Protein AF-G2FKS3-F1 (afdb_monomer_lite)

pLDDT: mean 84.72, std 11.07, range [36.56, 97.75]

Radius of gyration: 18.53 Å; chains: 1; bounding box: 44×34×55 Å

Structure (mmCIF, N/CA/C/O backbone):
data_AF-G2FKS3-F1
#
_entry.id   AF-G2FKS3-F1
#
loop_
_atom_site.group_PDB
_atom_site.id
_atom_site.type_symbol
_atom_site.label_atom_id
_atom_site.label_alt_id
_atom_site.label_comp_id
_atom_site.label_asym_id
_atom_site.label_entity_id
_atom_site.label_seq_id
_atom_site.pdbx_PDB_ins_code
_atom_site.Cartn_x
_atom_site.Cartn_y
_atom_site.Cartn_z
_atom_site.occupancy
_atom_site.B_iso_or_equiv
_atom_site.auth_seq_id
_atom_site.auth_comp_id
_atom_site.auth_asym_id
_atom_site.auth_atom_id
_atom_site.pdbx_PDB_model_num
ATOM 1 N N . MET A 1 1 ? -6.258 -9.930 -3.404 1.00 87.81 1 MET A N 1
ATOM 2 C CA . MET A 1 1 ? -5.852 -8.645 -4.006 1.00 87.81 1 MET A CA 1
ATOM 3 C C . MET A 1 1 ? -4.920 -8.971 -5.155 1.00 87.81 1 MET A C 1
ATOM 5 O O . MET A 1 1 ? -4.039 -9.794 -4.943 1.00 87.81 1 MET A O 1
ATOM 9 N N . GLN A 1 2 ? -5.117 -8.382 -6.331 1.00 92.19 2 GLN A N 1
ATOM 10 C CA . GLN A 1 2 ? -4.228 -8.542 -7.488 1.00 92.19 2 GLN A CA 1
ATOM 11 C C . GLN A 1 2 ? -3.808 -7.157 -7.977 1.00 92.19 2 GLN A C 1
ATOM 13 O O . GLN A 1 2 ? -4.659 -6.374 -8.388 1.00 92.19 2 GLN A O 1
ATOM 18 N N . ILE A 1 3 ? -2.517 -6.835 -7.883 1.00 93.81 3 ILE A N 1
ATOM 19 C CA . ILE A 1 3 ? -1.987 -5.543 -8.339 1.00 93.81 3 ILE A CA 1
ATOM 20 C C . ILE A 1 3 ? -1.972 -5.543 -9.868 1.00 93.81 3 ILE A C 1
ATOM 22 O O . ILE A 1 3 ? -1.517 -6.511 -10.469 1.00 93.81 3 ILE A O 1
ATOM 26 N N . LYS A 1 4 ? -2.480 -4.472 -10.480 1.00 95.00 4 LYS A N 1
ATOM 27 C CA . LYS A 1 4 ? -2.566 -4.276 -11.934 1.00 95.00 4 LYS A CA 1
ATOM 28 C C . LYS A 1 4 ? -1.539 -3.273 -12.437 1.00 95.00 4 LYS A C 1
ATOM 30 O O . LYS A 1 4 ? -0.941 -3.495 -13.485 1.00 95.00 4 LYS A O 1
ATOM 35 N N . LYS A 1 5 ? -1.307 -2.192 -11.694 1.00 96.75 5 LYS A N 1
ATOM 36 C CA . LYS A 1 5 ? -0.371 -1.133 -12.079 1.00 96.75 5 LYS A CA 1
ATOM 37 C C . LYS A 1 5 ? 0.249 -0.494 -10.845 1.00 96.75 5 LYS A C 1
ATOM 39 O O . LYS A 1 5 ? -0.426 -0.340 -9.831 1.00 96.75 5 LYS A O 1
ATOM 44 N N . LEU A 1 6 ? 1.519 -0.129 -10.959 1.00 97.56 6 LEU A N 1
ATOM 45 C CA . LEU A 1 6 ? 2.236 0.699 -9.999 1.00 97.56 6 LEU A CA 1
ATOM 46 C C . LEU A 1 6 ? 3.015 1.770 -10.770 1.00 97.56 6 LEU A C 1
ATOM 48 O O . LEU A 1 6 ? 3.785 1.431 -11.669 1.00 97.56 6 LEU A O 1
ATOM 52 N N . ILE A 1 7 ? 2.822 3.031 -10.398 1.00 97.75 7 ILE A N 1
ATOM 53 C CA . ILE A 1 7 ? 3.666 4.162 -10.798 1.00 97.75 7 ILE A CA 1
ATOM 54 C C . ILE A 1 7 ? 4.298 4.742 -9.540 1.00 97.75 7 ILE A C 1
ATOM 56 O O . ILE A 1 7 ? 3.629 4.832 -8.512 1.00 97.75 7 ILE A O 1
ATOM 60 N N . VAL A 1 8 ? 5.579 5.095 -9.613 1.00 97.00 8 VAL A N 1
ATOM 61 C CA . VAL A 1 8 ? 6.317 5.717 -8.511 1.00 97.00 8 VAL A CA 1
ATOM 62 C C . VAL A 1 8 ? 7.154 6.859 -9.059 1.00 97.00 8 VAL A C 1
ATOM 64 O O . VAL A 1 8 ? 7.995 6.642 -9.936 1.00 97.00 8 VAL A O 1
ATOM 67 N N . ASP A 1 9 ? 6.975 8.039 -8.478 1.00 93.38 9 ASP A N 1
ATOM 68 C CA . ASP A 1 9 ? 7.729 9.222 -8.863 1.00 93.38 9 ASP A CA 1
ATOM 69 C C . ASP A 1 9 ? 8.978 9.340 -7.988 1.00 93.38 9 ASP A C 1
ATOM 71 O O . ASP A 1 9 ? 8.893 9.568 -6.780 1.00 93.38 9 ASP A O 1
ATOM 75 N N . ASN A 1 10 ? 10.147 9.210 -8.616 1.00 85.44 10 ASN A N 1
ATOM 76 C CA . ASN A 1 10 ? 11.451 9.576 -8.058 1.00 85.44 10 ASN A CA 1
ATOM 77 C C . ASN A 1 10 ? 11.736 9.034 -6.646 1.00 85.44 10 ASN A C 1
ATOM 79 O O . ASN A 1 10 ? 12.111 9.778 -5.740 1.00 85.44 10 ASN A O 1
ATOM 83 N N . HIS A 1 11 ? 11.646 7.711 -6.470 1.00 92.38 11 HIS A N 1
ATOM 84 C CA . HIS A 1 11 ? 12.028 7.048 -5.222 1.00 92.38 11 HIS A CA 1
ATOM 85 C C . HIS A 1 11 ? 13.273 6.168 -5.384 1.00 92.38 11 HIS A C 1
ATOM 87 O O . HIS A 1 11 ? 13.222 5.045 -5.899 1.00 92.38 11 HIS A O 1
ATOM 93 N N . ARG A 1 12 ? 14.408 6.638 -4.853 1.00 91.94 12 ARG A N 1
ATOM 94 C CA . ARG A 1 12 ? 15.715 5.960 -4.941 1.00 91.94 12 ARG A CA 1
ATOM 95 C C . ARG A 1 12 ? 16.114 5.710 -6.402 1.00 91.94 12 ARG A C 1
ATOM 97 O O . ARG A 1 12 ? 16.401 6.654 -7.119 1.00 91.94 12 ARG A O 1
ATOM 104 N N . CYS A 1 13 ? 16.159 4.447 -6.830 1.00 91.44 13 CYS A N 1
ATOM 105 C CA . CYS A 1 13 ? 16.466 4.047 -8.203 1.00 91.44 13 CYS A CA 1
ATOM 106 C C . CYS A 1 13 ? 15.222 3.895 -9.094 1.00 91.44 13 CYS A C 1
ATOM 108 O O . CYS A 1 13 ? 15.363 3.534 -10.257 1.00 91.44 13 CYS A O 1
ATOM 110 N N . LEU A 1 14 ? 14.019 4.141 -8.564 1.00 93.00 14 LEU A N 1
ATOM 111 C CA . LEU A 1 14 ? 12.772 4.156 -9.328 1.00 93.00 14 LEU A CA 1
ATOM 112 C C . LEU A 1 14 ? 12.499 5.597 -9.788 1.00 93.00 14 LEU A C 1
ATOM 114 O O . LEU A 1 14 ? 11.842 6.362 -9.085 1.00 93.00 14 LEU A O 1
ATOM 118 N N . VAL A 1 15 ? 13.074 5.967 -10.931 1.00 91.19 15 VAL A N 1
ATOM 119 C CA . VAL A 1 15 ? 12.894 7.265 -11.606 1.00 91.19 15 VAL A CA 1
ATOM 120 C C . VAL A 1 15 ? 11.960 7.044 -12.791 1.00 91.19 15 VAL A C 1
ATOM 122 O O . VAL A 1 15 ? 12.186 6.101 -13.550 1.00 91.19 15 VAL A O 1
ATOM 125 N N . ASP A 1 16 ? 10.903 7.855 -12.908 1.00 87.81 16 ASP A N 1
ATOM 126 C CA . ASP A 1 16 ? 9.830 7.708 -13.910 1.00 87.81 16 ASP A CA 1
ATOM 127 C C . ASP A 1 16 ? 9.323 6.259 -14.038 1.00 87.81 16 ASP A C 1
ATOM 129 O O . ASP A 1 16 ? 9.123 5.710 -15.127 1.00 87.81 16 ASP A O 1
ATOM 133 N N . PHE A 1 17 ? 9.175 5.589 -12.892 1.00 95.75 17 PHE A N 1
ATOM 134 C CA . PHE A 1 17 ? 8.932 4.158 -12.856 1.00 95.75 17 PHE A CA 1
ATOM 135 C C . PHE A 1 17 ? 7.450 3.854 -13.059 1.00 95.75 17 PHE A C 1
ATOM 137 O O . PHE A 1 17 ? 6.601 4.293 -12.286 1.00 95.75 17 PHE A O 1
ATOM 144 N N . SER A 1 18 ? 7.149 3.019 -14.052 1.00 96.44 18 SER A N 1
ATOM 145 C CA . SER A 1 18 ? 5.805 2.520 -14.329 1.00 96.44 18 SER A CA 1
ATOM 146 C C . SER A 1 18 ? 5.857 1.045 -14.687 1.00 96.44 18 SER A C 1
ATOM 148 O O . SER A 1 18 ? 6.633 0.619 -15.544 1.00 96.44 18 SER A O 1
ATOM 150 N N . VAL A 1 19 ? 5.015 0.249 -14.036 1.00 96.00 19 VAL A N 1
ATOM 151 C CA . VAL A 1 19 ? 4.876 -1.177 -14.323 1.00 96.00 19 VAL A CA 1
ATOM 152 C C . VAL A 1 19 ? 3.408 -1.570 -14.337 1.00 96.00 19 VAL A C 1
ATOM 154 O O . VAL A 1 19 ? 2.622 -1.162 -13.480 1.00 96.00 19 VAL A O 1
ATOM 157 N N . ARG A 1 20 ? 3.040 -2.398 -15.316 1.00 96.31 20 ARG A N 1
ATOM 158 C CA . ARG A 1 20 ? 1.739 -3.064 -15.388 1.00 96.31 20 ARG A CA 1
ATOM 159 C C . ARG A 1 20 ? 1.941 -4.563 -15.240 1.00 96.31 20 ARG A C 1
ATOM 161 O O . ARG A 1 20 ? 2.824 -5.139 -15.868 1.00 96.31 20 ARG A O 1
ATOM 168 N N . PHE A 1 21 ? 1.115 -5.182 -14.414 1.00 94.44 21 PHE A N 1
ATOM 169 C CA . PHE A 1 21 ? 1.141 -6.612 -14.161 1.00 94.44 21 PHE A CA 1
ATOM 170 C C . PHE A 1 21 ? 0.035 -7.298 -14.946 1.00 94.44 21 PHE A C 1
ATOM 172 O O . PHE A 1 21 ? -1.104 -6.829 -14.988 1.00 94.44 21 PHE A O 1
ATOM 179 N N . THR A 1 22 ? 0.358 -8.451 -15.517 1.00 90.94 22 THR A N 1
ATOM 180 C CA . THR A 1 22 ? -0.647 -9.333 -16.099 1.00 90.94 22 THR A CA 1
ATOM 181 C C . THR A 1 22 ? -1.413 -10.028 -14.976 1.00 90.94 22 THR A C 1
ATOM 183 O O . THR A 1 22 ? -0.833 -10.693 -14.113 1.00 90.94 22 THR A O 1
ATOM 186 N N . VAL A 1 23 ? -2.733 -9.867 -14.984 1.00 88.31 23 VAL A N 1
ATOM 187 C CA . VAL A 1 23 ? -3.639 -10.472 -14.006 1.00 88.31 23 VAL A CA 1
ATOM 188 C C . VAL A 1 23 ? -4.542 -11.461 -14.732 1.00 88.31 23 VAL A C 1
ATOM 190 O O . VAL A 1 23 ? -5.069 -11.144 -15.794 1.00 88.31 23 VAL A O 1
ATOM 193 N N . VAL A 1 24 ? -4.688 -12.655 -14.160 1.00 87.06 24 VAL A N 1
ATOM 194 C CA . VAL A 1 24 ? -5.542 -13.733 -14.674 1.00 87.06 24 VAL A CA 1
ATOM 195 C C . VAL A 1 24 ? -6.492 -14.171 -13.560 1.00 87.06 24 VAL A C 1
ATOM 197 O O . VAL A 1 24 ? -6.116 -14.171 -12.378 1.00 87.06 24 VAL A O 1
ATOM 200 N N . ASP A 1 25 ? -7.719 -14.527 -13.933 1.00 82.75 25 ASP A N 1
ATOM 201 C CA . ASP A 1 25 ? -8.705 -15.082 -13.009 1.00 82.75 25 ASP A CA 1
ATOM 202 C C . ASP A 1 25 ? -8.183 -16.392 -12.401 1.00 82.75 25 ASP A C 1
ATOM 204 O O . ASP A 1 25 ? -7.613 -17.238 -13.086 1.00 82.75 25 ASP A O 1
ATOM 208 N N . GLY A 1 26 ? -8.342 -16.546 -11.086 1.00 79.00 26 GLY A N 1
ATOM 209 C CA . GLY A 1 26 ? -7.779 -17.676 -10.334 1.00 79.00 26 GLY A CA 1
ATOM 210 C C . GLY A 1 26 ? -6.379 -17.430 -9.755 1.00 79.00 26 GLY A C 1
ATOM 211 O O . GLY A 1 26 ? -5.929 -18.215 -8.925 1.00 79.00 26 GLY A O 1
ATOM 212 N N . GLY A 1 27 ? -5.731 -16.311 -10.095 1.00 81.00 27 GLY A N 1
ATOM 213 C CA . GLY A 1 27 ? -4.445 -15.902 -9.528 1.00 81.00 27 GLY A CA 1
ATOM 214 C C . GLY A 1 27 ? -3.353 -15.763 -10.585 1.00 81.00 27 GLY A C 1
ATOM 215 O O . GLY A 1 27 ? -3.341 -16.463 -11.591 1.00 81.00 27 GLY A O 1
ATOM 216 N N . SER A 1 28 ? -2.411 -14.850 -10.349 1.00 86.31 28 SER A N 1
ATOM 217 C CA . SER A 1 28 ? -1.229 -14.674 -11.195 1.00 86.31 28 SER A CA 1
ATOM 218 C C . SER A 1 28 ? 0.038 -14.687 -10.347 1.00 86.31 28 SER A C 1
ATOM 220 O O . SER A 1 28 ? 0.019 -14.348 -9.163 1.00 86.31 28 SER A O 1
ATOM 222 N N . SER A 1 29 ? 1.141 -15.118 -10.954 1.00 88.19 29 SER A N 1
ATOM 223 C CA . SER A 1 29 ? 2.472 -15.081 -10.353 1.00 88.19 29 SER A CA 1
ATOM 224 C C . SER A 1 29 ? 3.383 -14.240 -11.230 1.00 88.19 29 SER A C 1
ATOM 226 O O . SER A 1 29 ? 3.522 -14.507 -12.420 1.00 88.19 29 SER A O 1
ATOM 228 N N . THR A 1 30 ? 4.002 -13.228 -10.629 1.00 90.06 30 THR A N 1
ATOM 229 C CA . THR A 1 30 ? 4.944 -12.337 -11.307 1.00 90.06 30 THR A CA 1
ATOM 230 C C . THR A 1 30 ? 6.342 -12.612 -10.787 1.00 90.06 30 THR A C 1
ATOM 232 O O . THR A 1 30 ? 6.576 -12.560 -9.580 1.00 90.06 30 THR A O 1
ATOM 235 N N . ILE A 1 31 ? 7.280 -12.856 -11.699 1.00 90.44 31 ILE A N 1
ATOM 236 C CA . ILE A 1 31 ? 8.699 -13.013 -11.381 1.00 90.44 31 ILE A CA 1
ATOM 237 C C . ILE A 1 31 ? 9.427 -11.748 -11.834 1.00 90.44 31 ILE A C 1
ATOM 239 O O . ILE A 1 31 ? 9.334 -11.353 -12.993 1.00 90.44 31 ILE A O 1
ATOM 243 N N . LEU A 1 32 ? 10.155 -11.111 -10.916 1.00 89.44 32 LEU A N 1
ATOM 244 C CA . LEU A 1 32 ? 10.999 -9.955 -11.214 1.00 89.44 32 LEU A CA 1
ATOM 245 C C . LEU A 1 32 ? 12.439 -10.426 -11.434 1.00 89.44 32 LEU A C 1
ATOM 247 O O . LEU A 1 32 ? 13.090 -10.887 -10.496 1.00 89.44 32 LEU A O 1
ATOM 251 N N . VAL A 1 33 ? 12.946 -10.284 -12.660 1.00 91.06 33 VAL A N 1
ATOM 252 C CA . VAL A 1 33 ? 14.310 -10.680 -13.049 1.00 91.06 33 VAL A CA 1
ATOM 253 C C . VAL A 1 33 ? 15.112 -9.446 -13.454 1.00 91.06 33 VAL A C 1
ATOM 255 O O . VAL A 1 33 ? 14.576 -8.501 -14.023 1.00 91.06 33 VAL A O 1
ATOM 258 N N . GLY A 1 34 ? 16.401 -9.433 -13.126 1.00 89.31 34 GLY A N 1
ATOM 259 C CA . GLY A 1 34 ? 17.332 -8.374 -13.512 1.00 89.31 34 GLY A CA 1
ATOM 260 C C . GLY A 1 34 ? 18.585 -8.395 -12.647 1.00 89.31 34 GLY A C 1
ATOM 261 O O . GLY A 1 34 ? 18.623 -9.082 -11.624 1.00 89.31 34 GLY A O 1
ATOM 262 N N . GLU A 1 35 ? 19.585 -7.605 -13.008 1.00 91.12 35 GLU A N 1
ATOM 263 C CA . GLU A 1 35 ? 20.855 -7.516 -12.280 1.00 91.12 35 GLU A CA 1
ATOM 264 C C . GLU A 1 35 ? 20.716 -6.885 -10.886 1.00 91.12 35 GLU A C 1
ATOM 266 O O . GLU A 1 35 ? 19.706 -6.264 -10.538 1.00 91.12 35 GLU A O 1
ATOM 271 N N . ASN A 1 36 ? 21.724 -7.053 -10.033 1.00 87.00 36 ASN A N 1
ATOM 272 C CA . ASN A 1 36 ? 21.741 -6.387 -8.733 1.00 87.00 36 ASN A CA 1
ATOM 273 C C . ASN A 1 36 ? 21.740 -4.862 -8.913 1.00 87.00 36 ASN A C 1
ATOM 275 O O . ASN A 1 36 ? 22.434 -4.326 -9.764 1.00 87.00 36 ASN A O 1
ATOM 279 N N . GLY A 1 37 ? 20.937 -4.161 -8.109 1.00 85.69 37 GLY A N 1
ATOM 280 C CA . GLY A 1 37 ? 20.801 -2.703 -8.199 1.00 85.69 37 GLY A CA 1
ATOM 281 C C . GLY A 1 37 ? 19.696 -2.198 -9.135 1.00 85.69 37 GLY A C 1
ATOM 282 O O . GLY A 1 37 ? 19.303 -1.046 -8.995 1.00 85.69 37 GLY A O 1
ATOM 283 N N . THR A 1 38 ? 19.077 -3.045 -9.969 1.00 89.81 38 THR A N 1
ATOM 284 C CA . THR A 1 38 ? 18.004 -2.631 -10.910 1.00 89.81 38 THR A CA 1
ATOM 285 C C . THR A 1 38 ? 16.673 -2.228 -10.259 1.00 89.81 38 THR A C 1
ATOM 287 O O . THR A 1 38 ? 15.689 -1.985 -10.945 1.00 89.81 38 THR A O 1
ATOM 290 N N . GLY A 1 39 ? 16.598 -2.194 -8.926 1.00 91.06 39 GLY A N 1
ATOM 291 C CA . GLY A 1 39 ? 15.408 -1.739 -8.204 1.00 91.06 39 GLY A CA 1
ATOM 292 C C . GLY A 1 39 ? 14.383 -2.815 -7.842 1.00 91.06 39 GLY A C 1
ATOM 293 O O . GLY A 1 39 ? 13.396 -2.480 -7.199 1.00 91.06 39 GLY A O 1
ATOM 294 N N . LYS A 1 40 ? 14.625 -4.107 -8.116 1.00 92.06 40 LYS A N 1
ATOM 295 C CA . LYS A 1 40 ? 13.717 -5.215 -7.719 1.00 92.06 40 LYS A CA 1
ATOM 296 C C . LYS A 1 40 ? 13.307 -5.166 -6.239 1.00 92.06 40 LYS A C 1
ATOM 298 O O . LYS A 1 40 ? 12.125 -5.140 -5.906 1.00 92.06 40 LYS A O 1
ATOM 303 N N . SER A 1 41 ? 14.287 -5.105 -5.335 1.00 90.12 41 SER A N 1
ATOM 304 C CA . SER A 1 41 ? 14.020 -5.022 -3.893 1.00 90.12 41 SER A CA 1
ATOM 305 C C . SER A 1 41 ? 13.404 -3.679 -3.494 1.00 90.12 41 SER A C 1
ATOM 307 O O . SER A 1 41 ? 12.675 -3.622 -2.510 1.00 90.12 41 SER A O 1
ATOM 309 N N . THR A 1 42 ? 13.684 -2.602 -4.234 1.00 92.19 42 THR A N 1
ATOM 310 C CA . THR A 1 42 ? 13.071 -1.283 -4.012 1.00 92.19 42 THR A CA 1
ATOM 311 C C . THR A 1 42 ? 11.587 -1.315 -4.364 1.00 92.19 42 THR A C 1
ATOM 313 O O . THR A 1 42 ? 10.768 -0.912 -3.550 1.00 92.19 42 THR A O 1
ATOM 316 N N . MET A 1 43 ? 11.224 -1.888 -5.510 1.00 93.25 43 MET A N 1
ATOM 317 C CA . MET A 1 43 ? 9.839 -2.068 -5.942 1.00 93.25 43 MET A CA 1
ATOM 318 C C . MET A 1 43 ? 9.031 -2.908 -4.940 1.00 93.25 43 MET A C 1
ATOM 320 O O . MET A 1 43 ? 7.941 -2.508 -4.537 1.00 93.25 43 MET A O 1
ATOM 324 N N . LEU A 1 44 ? 9.581 -4.036 -4.471 1.00 91.12 44 LEU A N 1
ATOM 325 C CA . LEU A 1 44 ? 8.932 -4.851 -3.433 1.00 91.12 44 LEU A CA 1
ATOM 326 C C . LEU A 1 44 ? 8.745 -4.078 -2.119 1.00 91.12 44 LEU A C 1
ATOM 328 O O . LEU A 1 44 ? 7.706 -4.208 -1.465 1.00 91.12 44 LEU A O 1
ATOM 332 N N . LYS A 1 45 ? 9.728 -3.251 -1.738 1.00 90.56 45 LYS A N 1
ATOM 333 C CA . LYS A 1 45 ? 9.624 -2.369 -0.567 1.00 90.56 45 LYS A CA 1
ATOM 334 C C . LYS A 1 45 ? 8.513 -1.342 -0.727 1.00 90.56 45 LYS A C 1
ATOM 336 O O . LYS A 1 45 ? 7.728 -1.202 0.204 1.00 90.56 45 LYS A O 1
ATOM 341 N N . VAL A 1 46 ? 8.413 -0.702 -1.889 1.00 93.94 46 VAL A N 1
ATOM 342 C CA . VAL A 1 46 ? 7.365 0.281 -2.186 1.00 93.94 46 VAL A CA 1
ATOM 343 C C . VAL A 1 46 ? 5.977 -0.348 -2.093 1.00 93.94 46 VAL A C 1
ATOM 345 O O . VAL A 1 46 ? 5.144 0.137 -1.334 1.00 93.94 46 VAL A O 1
ATOM 348 N N . ILE A 1 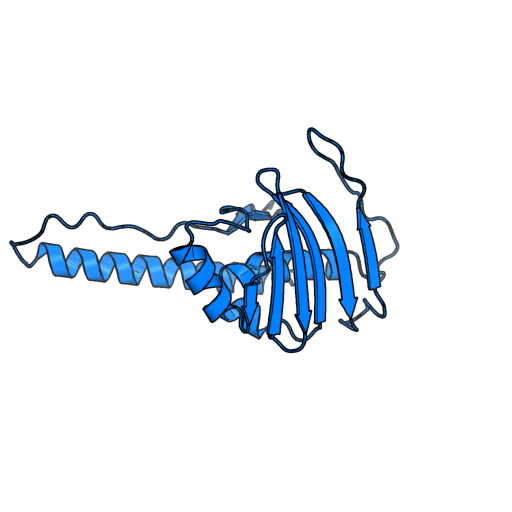47 ? 5.743 -1.485 -2.760 1.00 93.00 47 ILE A N 1
ATOM 349 C CA . ILE A 1 47 ? 4.457 -2.204 -2.673 1.00 93.00 47 ILE A CA 1
ATOM 350 C C . ILE A 1 47 ? 4.121 -2.523 -1.215 1.00 93.00 47 ILE A C 1
ATOM 352 O O . ILE A 1 47 ? 2.999 -2.298 -0.763 1.00 93.00 47 ILE A O 1
ATOM 356 N N . THR A 1 48 ? 5.107 -3.011 -0.461 1.00 90.00 48 THR A N 1
ATOM 357 C CA . THR A 1 48 ? 4.916 -3.322 0.954 1.00 90.00 48 THR A CA 1
ATOM 358 C C . THR A 1 48 ? 4.533 -2.059 1.728 1.00 90.00 48 THR A C 1
ATOM 360 O O . THR A 1 48 ? 3.479 -2.043 2.351 1.00 90.00 48 THR A O 1
ATOM 363 N N . GLN A 1 49 ? 5.313 -0.979 1.644 1.00 91.31 49 GLN A N 1
ATOM 364 C CA . GLN A 1 49 ? 5.039 0.284 2.341 1.00 91.31 49 GLN A CA 1
ATOM 365 C C . GLN A 1 49 ? 3.651 0.841 2.028 1.00 91.31 49 GLN A C 1
ATOM 367 O O . GLN A 1 49 ? 2.927 1.160 2.968 1.00 91.31 49 GLN A O 1
ATOM 372 N N . ILE A 1 50 ? 3.269 0.875 0.749 1.00 92.56 50 ILE A N 1
ATOM 373 C CA . ILE A 1 50 ? 1.945 1.319 0.306 1.00 92.56 50 ILE A CA 1
ATOM 374 C C . ILE A 1 50 ? 0.860 0.451 0.952 1.00 92.56 50 ILE A C 1
ATOM 376 O O . ILE A 1 50 ? -0.039 0.964 1.603 1.00 92.56 50 ILE A O 1
ATOM 380 N N . THR A 1 51 ? 0.955 -0.880 0.871 1.00 89.81 51 THR A N 1
ATOM 381 C CA . THR A 1 51 ? -0.067 -1.747 1.493 1.00 89.81 51 THR A CA 1
ATOM 382 C C . THR A 1 51 ? -0.175 -1.552 3.008 1.00 89.81 51 THR A C 1
ATOM 384 O O . THR A 1 51 ? -1.274 -1.590 3.554 1.00 89.81 51 THR A O 1
ATOM 387 N N . MET A 1 52 ? 0.941 -1.292 3.696 1.00 87.62 52 MET A N 1
ATOM 388 C CA . MET A 1 52 ? 0.960 -1.056 5.142 1.00 87.62 52 MET A CA 1
ATOM 389 C C . MET A 1 52 ? 0.458 0.334 5.543 1.00 87.62 52 MET A C 1
ATOM 391 O O . MET A 1 52 ? -0.098 0.495 6.634 1.00 87.62 52 MET A O 1
ATOM 395 N N . SER A 1 53 ? 0.669 1.352 4.703 1.00 89.06 53 SER A N 1
ATOM 396 C CA . SER A 1 53 ? 0.292 2.733 5.017 1.00 89.06 53 SER A CA 1
ATOM 397 C C . SER A 1 53 ? -1.211 2.914 5.132 1.00 89.06 53 SER A C 1
ATOM 399 O O . SER A 1 53 ? -1.656 3.856 5.776 1.00 89.06 53 SER A O 1
ATOM 401 N N . PHE A 1 54 ? -2.011 2.010 4.573 1.00 85.50 54 PHE A N 1
ATOM 402 C CA . PHE A 1 54 ? -3.464 2.064 4.713 1.00 85.50 54 PHE A CA 1
ATOM 403 C C . PHE A 1 54 ? -3.971 1.665 6.092 1.00 85.50 54 PHE A C 1
ATOM 405 O O . PHE A 1 54 ? -5.062 2.087 6.451 1.00 85.50 54 PHE A O 1
ATOM 412 N N . ASP A 1 55 ? -3.175 0.956 6.890 1.00 81.00 55 ASP A N 1
ATOM 413 C CA . ASP A 1 55 ? -3.545 0.559 8.254 1.00 81.00 55 ASP A CA 1
ATOM 414 C C . ASP A 1 55 ? -2.755 1.305 9.336 1.00 81.00 55 ASP A C 1
ATOM 416 O O . ASP A 1 55 ? -3.098 1.246 10.517 1.00 81.00 55 ASP A O 1
ATOM 420 N N . SER A 1 56 ? -1.676 1.999 8.965 1.00 83.88 56 SER A N 1
ATOM 421 C CA . SER A 1 56 ? -0.762 2.614 9.926 1.00 83.88 56 SER A CA 1
ATOM 422 C C . SER A 1 56 ? -0.316 4.003 9.512 1.00 83.88 56 SER A C 1
ATOM 424 O O . SER A 1 56 ? 0.500 4.169 8.608 1.00 83.88 56 SER A O 1
ATOM 426 N N . ASP A 1 57 ? -0.768 5.009 10.262 1.00 85.62 57 ASP A N 1
ATOM 427 C CA . ASP A 1 57 ? -0.299 6.397 10.122 1.00 85.62 57 ASP A CA 1
ATOM 428 C C . ASP A 1 57 ? 1.213 6.522 10.327 1.00 85.62 57 ASP A C 1
ATOM 430 O O . ASP A 1 57 ? 1.869 7.378 9.745 1.00 85.62 57 ASP A O 1
ATOM 434 N N . ALA A 1 58 ? 1.794 5.663 11.16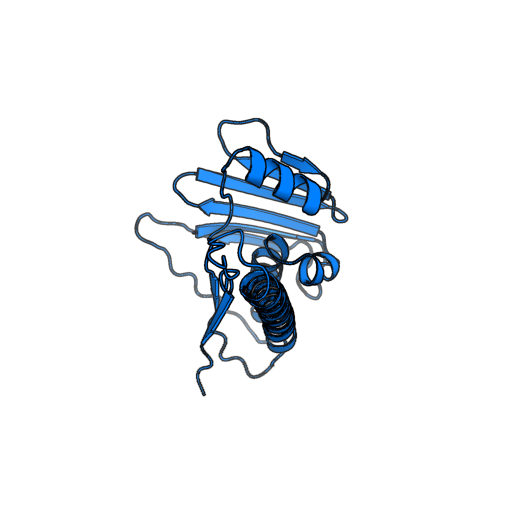7 1.00 86.12 58 ALA A N 1
ATOM 435 C CA . ALA A 1 58 ? 3.229 5.673 11.425 1.00 86.12 58 ALA A CA 1
ATOM 436 C C . ALA A 1 58 ? 4.052 5.165 10.232 1.00 86.12 58 ALA A C 1
ATOM 438 O O . ALA A 1 58 ? 5.254 5.434 10.179 1.00 86.12 58 ALA A O 1
ATOM 439 N N . VAL A 1 59 ? 3.438 4.395 9.329 1.00 88.31 59 VAL A N 1
ATOM 440 C CA . VAL A 1 59 ? 4.036 3.982 8.053 1.00 88.31 59 VAL A CA 1
ATOM 441 C C . VAL A 1 59 ? 3.698 4.989 6.961 1.00 88.31 59 VAL A C 1
ATOM 443 O O . VAL A 1 59 ? 4.586 5.383 6.217 1.00 88.31 59 VAL A O 1
ATOM 446 N N . GLU A 1 60 ? 2.455 5.460 6.915 1.00 91.06 60 GLU A N 1
ATOM 447 C CA . GLU A 1 60 ? 1.994 6.490 5.980 1.00 91.06 60 GLU A CA 1
ATOM 448 C C . GLU A 1 60 ? 2.901 7.728 5.991 1.00 91.06 60 GLU A C 1
ATOM 450 O O . GLU A 1 60 ? 3.414 8.124 4.952 1.00 91.06 60 GLU A O 1
ATOM 455 N N . LYS A 1 61 ? 3.253 8.227 7.180 1.00 90.31 61 LYS A N 1
ATOM 456 C CA . LYS A 1 61 ? 4.174 9.363 7.361 1.00 90.31 61 LYS A CA 1
ATOM 457 C C . LYS A 1 61 ? 5.619 9.116 6.917 1.00 90.31 61 LYS A C 1
ATOM 459 O O . LYS A 1 61 ? 6.431 10.029 6.991 1.00 90.31 61 LYS A O 1
ATOM 464 N N . THR A 1 62 ? 5.985 7.881 6.570 1.00 89.62 62 THR A N 1
ATOM 465 C CA . THR A 1 62 ? 7.333 7.558 6.062 1.00 89.62 62 THR A CA 1
ATOM 466 C C . THR A 1 62 ? 7.413 7.484 4.551 1.00 89.62 62 THR A C 1
ATOM 468 O O . THR A 1 62 ? 8.512 7.319 4.032 1.00 89.62 62 THR A O 1
ATOM 471 N N . ILE A 1 63 ? 6.274 7.543 3.864 1.00 92.31 63 ILE A N 1
ATOM 472 C CA . ILE A 1 63 ? 6.241 7.589 2.409 1.00 92.31 63 ILE A CA 1
ATOM 473 C C . ILE A 1 63 ? 6.581 9.021 2.004 1.00 92.31 63 ILE A C 1
ATOM 475 O O . ILE A 1 63 ? 5.826 9.938 2.292 1.00 92.31 63 ILE A O 1
ATOM 479 N N . ASP A 1 64 ? 7.746 9.195 1.391 1.00 92.88 64 ASP A N 1
ATOM 480 C CA . ASP A 1 64 ? 8.314 10.477 0.966 1.00 92.88 64 ASP A CA 1
ATOM 481 C C . ASP A 1 64 ? 8.336 10.628 -0.565 1.00 92.88 64 ASP A C 1
ATOM 483 O O . ASP A 1 64 ? 9.100 11.418 -1.114 1.00 92.88 64 ASP A O 1
ATOM 487 N N . TYR A 1 65 ? 7.511 9.843 -1.257 1.00 94.62 65 TYR A N 1
ATOM 488 C CA . TYR A 1 65 ? 7.408 9.776 -2.711 1.00 94.62 65 TYR A CA 1
ATOM 489 C C . TYR A 1 65 ? 5.947 9.711 -3.134 1.00 94.62 65 TYR A C 1
ATOM 491 O O . TYR A 1 65 ? 5.106 9.224 -2.383 1.00 94.62 65 TYR A O 1
ATOM 499 N N . ASN A 1 66 ? 5.663 10.147 -4.358 1.00 95.81 66 ASN A N 1
ATOM 500 C CA . ASN A 1 66 ? 4.327 10.054 -4.937 1.00 95.81 66 ASN A CA 1
ATOM 501 C C . ASN A 1 66 ? 4.158 8.722 -5.667 1.00 95.81 66 ASN A C 1
ATOM 503 O O . ASN A 1 66 ? 5.129 8.135 -6.159 1.00 95.81 66 ASN A O 1
ATOM 507 N N . TYR A 1 67 ? 2.923 8.231 -5.727 1.00 97.25 67 TYR A N 1
ATOM 508 C CA . TYR A 1 67 ? 2.635 6.976 -6.406 1.00 97.25 67 TYR A CA 1
ATOM 509 C C . TYR A 1 67 ? 1.202 6.893 -6.926 1.00 97.25 67 TYR A C 1
ATOM 511 O O . TYR A 1 67 ? 0.276 7.514 -6.399 1.00 97.25 67 TYR A O 1
ATOM 519 N N . GLU A 1 68 ? 1.020 6.021 -7.916 1.00 97.31 68 GLU A N 1
ATOM 520 C CA . GLU A 1 68 ? -0.284 5.492 -8.303 1.00 97.31 68 GLU A CA 1
ATOM 521 C C . GLU A 1 68 ? -0.293 3.974 -8.152 1.00 97.31 68 GLU A C 1
ATOM 523 O O . GLU A 1 68 ? 0.651 3.290 -8.552 1.00 97.31 68 GLU A O 1
ATOM 528 N N . LEU A 1 69 ? -1.377 3.429 -7.610 1.00 96.56 69 LEU A N 1
ATOM 529 C CA . LEU A 1 69 ? -1.581 1.996 -7.474 1.00 96.56 69 LEU A CA 1
ATOM 530 C C . LEU A 1 69 ? -2.973 1.622 -7.977 1.00 96.56 69 LEU A C 1
ATOM 532 O O . LEU A 1 69 ? -3.978 2.086 -7.445 1.00 96.56 69 LEU A O 1
ATOM 536 N N . GLU A 1 70 ? -3.028 0.706 -8.939 1.00 95.69 70 GLU A N 1
ATOM 537 C CA . GLU A 1 70 ? -4.275 0.081 -9.378 1.00 95.69 70 GLU A CA 1
ATOM 538 C C . GLU A 1 70 ? -4.254 -1.398 -9.016 1.00 95.69 70 GLU A C 1
ATOM 540 O O . GLU A 1 70 ? -3.271 -2.106 -9.263 1.00 95.69 70 GLU A O 1
ATOM 545 N N . TYR A 1 71 ? -5.349 -1.892 -8.451 1.00 94.00 71 TYR A N 1
ATOM 546 C CA . TYR A 1 71 ? -5.480 -3.291 -8.075 1.00 94.00 71 TYR A CA 1
ATOM 547 C C . TYR A 1 71 ? -6.940 -3.742 -8.057 1.00 94.00 71 TYR A C 1
ATOM 549 O O . TYR A 1 71 ? -7.873 -2.945 -8.010 1.00 94.00 71 TYR A O 1
ATOM 557 N N . GLN A 1 72 ? -7.133 -5.057 -8.085 1.00 91.75 72 GLN A N 1
ATOM 558 C CA . GLN A 1 72 ? -8.430 -5.688 -7.894 1.00 91.75 72 GLN A CA 1
ATOM 559 C C . GLN A 1 72 ? -8.537 -6.272 -6.487 1.00 91.75 72 GLN A C 1
ATOM 561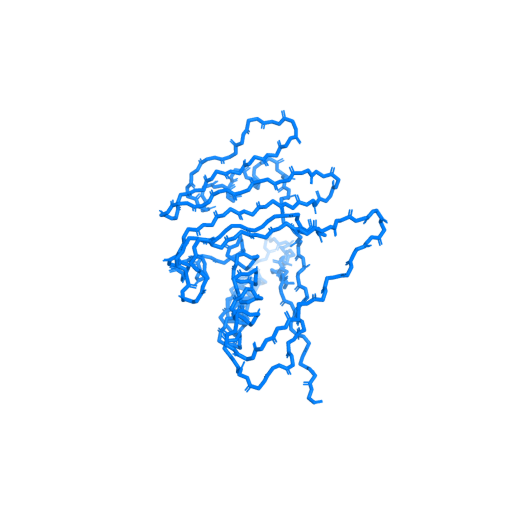 O O . GLN A 1 72 ? -7.651 -7.002 -6.016 1.00 91.75 72 GLN A O 1
ATOM 566 N N . PHE A 1 73 ? -9.640 -5.980 -5.808 1.00 90.12 73 PHE A N 1
ATOM 567 C CA . PHE A 1 73 ? -9.946 -6.512 -4.487 1.00 90.12 73 PHE A CA 1
ATOM 568 C C . PHE A 1 73 ? -11.454 -6.697 -4.326 1.00 90.12 73 PHE A C 1
ATOM 570 O O . PHE A 1 73 ? -12.226 -5.827 -4.705 1.00 90.12 73 PHE A O 1
ATOM 577 N N . ALA A 1 74 ? -11.872 -7.849 -3.791 1.00 87.19 74 ALA A N 1
ATOM 578 C CA . ALA A 1 74 ? -13.284 -8.183 -3.572 1.00 87.19 74 ALA A CA 1
ATOM 579 C C . ALA A 1 74 ? -14.188 -7.974 -4.813 1.00 87.19 74 ALA A C 1
ATOM 581 O O . ALA A 1 74 ? -15.325 -7.532 -4.692 1.00 87.19 74 ALA A O 1
ATOM 582 N N . GLY A 1 75 ? -13.670 -8.270 -6.013 1.00 86.06 75 GLY A N 1
ATOM 583 C CA . GLY A 1 75 ? -14.394 -8.086 -7.279 1.00 86.06 75 GLY A CA 1
ATOM 584 C C . GLY A 1 75 ? -14.448 -6.642 -7.793 1.00 86.06 75 GLY A C 1
ATOM 585 O O . GLY A 1 75 ? -14.996 -6.414 -8.864 1.00 86.06 75 GLY A O 1
ATOM 586 N N . GLN A 1 76 ? -13.853 -5.683 -7.081 1.00 88.56 76 GLN A N 1
ATOM 587 C CA . GLN A 1 76 ? -13.831 -4.266 -7.445 1.00 88.56 76 GLN A CA 1
ATOM 588 C C . GLN A 1 76 ? -12.455 -3.850 -7.964 1.00 88.56 76 GLN A C 1
ATOM 590 O O . GLN A 1 76 ? -11.4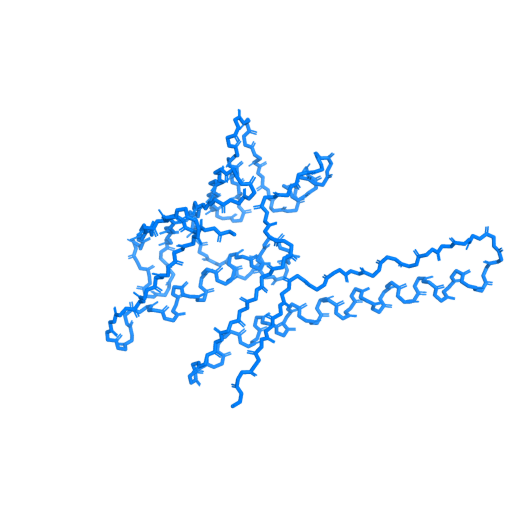25 -4.331 -7.479 1.00 88.56 76 GLN A O 1
ATOM 595 N N . ASN A 1 77 ? -12.446 -2.935 -8.935 1.00 90.94 77 ASN A N 1
ATOM 596 C CA . ASN A 1 77 ? -11.244 -2.221 -9.349 1.00 90.94 77 ASN A CA 1
ATOM 597 C C . ASN A 1 77 ? -11.066 -0.998 -8.458 1.00 90.94 77 ASN A C 1
ATOM 599 O O . ASN A 1 77 ? -11.995 -0.209 -8.282 1.00 90.94 77 ASN A O 1
ATOM 603 N N . ILE A 1 78 ? -9.868 -0.859 -7.905 1.00 93.19 78 ILE A N 1
ATOM 604 C CA . ILE A 1 78 ? -9.511 0.246 -7.029 1.00 93.19 78 ILE A CA 1
ATOM 605 C C . ILE A 1 78 ? -8.286 0.924 -7.621 1.00 93.19 78 ILE A C 1
ATOM 607 O O . ILE A 1 78 ? -7.294 0.260 -7.928 1.00 93.19 78 ILE A O 1
ATOM 611 N N . SER A 1 79 ? -8.379 2.240 -7.784 1.00 94.69 79 SER A N 1
ATOM 612 C CA . SER A 1 79 ? -7.273 3.100 -8.192 1.00 94.69 79 SER A CA 1
ATOM 613 C C . SER A 1 79 ? -6.978 4.094 -7.085 1.00 94.69 79 SER A C 1
ATOM 615 O O . SER A 1 79 ? -7.898 4.700 -6.532 1.00 94.69 79 SER A O 1
ATOM 617 N N . ILE A 1 80 ? -5.704 4.245 -6.750 1.00 94.88 80 ILE A N 1
ATOM 618 C CA . ILE A 1 80 ? -5.236 5.148 -5.708 1.00 94.88 80 ILE A CA 1
ATOM 619 C C . ILE A 1 80 ? -4.127 5.996 -6.278 1.00 94.88 80 ILE A C 1
ATOM 621 O O . ILE A 1 80 ? -3.110 5.459 -6.705 1.00 94.88 80 ILE A O 1
ATOM 625 N N . SER A 1 81 ? -4.305 7.304 -6.202 1.00 95.69 81 SER A N 1
ATOM 626 C CA . SER A 1 81 ? -3.268 8.281 -6.501 1.00 95.69 81 SER A CA 1
ATOM 627 C C . SER A 1 81 ? -2.929 9.020 -5.217 1.00 95.69 81 SER A C 1
ATOM 629 O O . SER A 1 81 ? -3.822 9.545 -4.546 1.00 95.69 81 SER A O 1
ATOM 631 N N . GLN A 1 82 ? -1.648 9.045 -4.863 1.00 95.44 82 GLN A N 1
ATOM 632 C CA . GLN A 1 82 ? -1.139 9.785 -3.719 1.00 95.44 82 GLN A CA 1
ATOM 633 C C . GLN A 1 82 ? -0.127 10.827 -4.187 1.00 95.44 82 GLN A C 1
ATOM 635 O O . GLN A 1 82 ? 0.868 10.496 -4.828 1.00 95.44 82 GLN A O 1
ATOM 640 N N . HIS A 1 83 ? -0.382 12.080 -3.811 1.00 95.44 83 HIS A N 1
ATOM 641 C CA . HIS A 1 83 ? 0.506 13.211 -4.047 1.00 95.44 83 HIS A CA 1
ATOM 642 C C . HIS A 1 83 ? 0.606 14.052 -2.772 1.00 95.44 83 HIS A C 1
ATOM 644 O O . HIS A 1 83 ? -0.424 14.454 -2.236 1.00 95.44 83 HIS A O 1
ATOM 650 N N . ASP A 1 84 ? 1.807 14.233 -2.221 1.00 93.00 84 ASP A N 1
ATOM 651 C CA . ASP A 1 84 ? 2.057 14.997 -0.983 1.00 93.00 84 ASP A CA 1
ATOM 652 C C . ASP A 1 84 ? 1.116 14.647 0.196 1.00 93.00 84 ASP A C 1
ATOM 654 O O . ASP A 1 84 ? 0.477 15.507 0.807 1.00 93.00 84 ASP A O 1
ATOM 658 N N . HIS A 1 85 ? 0.983 13.353 0.511 1.00 92.44 85 HIS A N 1
ATOM 659 C CA . HIS A 1 85 ? 0.058 12.814 1.527 1.00 92.44 85 HIS A CA 1
ATOM 660 C C . HIS A 1 85 ? -1.434 13.136 1.313 1.00 92.44 85 HIS A C 1
ATOM 662 O O . HIS A 1 85 ? -2.265 12.947 2.214 1.00 92.44 85 HIS A O 1
ATOM 668 N N . TYR A 1 86 ? -1.797 13.602 0.121 1.00 94.56 86 TYR A N 1
ATOM 669 C CA . TYR A 1 86 ? -3.167 13.752 -0.329 1.00 94.56 86 TYR A CA 1
ATOM 670 C C . TYR A 1 86 ? -3.529 12.596 -1.255 1.00 94.56 86 TYR A C 1
ATOM 672 O O . TYR A 1 86 ? -2.784 12.259 -2.172 1.00 94.56 86 TYR A O 1
ATOM 680 N N . TYR A 1 87 ? -4.670 11.973 -0.992 1.00 94.75 87 TYR A N 1
ATOM 681 C CA . TYR A 1 87 ? -5.080 10.731 -1.624 1.00 94.75 87 TYR A CA 1
ATOM 682 C C . TYR A 1 87 ? -6.361 10.946 -2.415 1.00 94.75 87 TYR A C 1
ATOM 684 O O . TYR A 1 87 ? -7.295 11.603 -1.948 1.00 94.75 87 TYR A O 1
ATOM 692 N N . GLN A 1 88 ? -6.409 10.335 -3.589 1.00 94.25 88 GLN A N 1
ATOM 693 C CA . GLN A 1 88 ? -7.615 10.150 -4.379 1.00 94.25 88 GLN A CA 1
ATOM 694 C C . GLN A 1 88 ? -7.810 8.652 -4.577 1.00 94.25 88 GLN A C 1
ATOM 696 O O . GLN A 1 88 ? -6.936 7.982 -5.122 1.00 94.25 88 GLN A O 1
ATOM 701 N N . VAL A 1 89 ? -8.933 8.123 -4.101 1.00 93.19 89 VAL A N 1
ATOM 702 C CA . VAL A 1 89 ? -9.264 6.701 -4.186 1.00 93.19 89 VAL A CA 1
ATOM 703 C C . VAL A 1 89 ? -10.525 6.537 -5.010 1.00 93.19 89 VAL A C 1
ATOM 705 O O . VAL A 1 89 ? -11.609 6.897 -4.560 1.00 93.19 89 VAL A O 1
ATOM 708 N N . TYR A 1 90 ? -10.399 5.945 -6.189 1.00 91.44 90 TYR A N 1
ATOM 709 C CA . TYR A 1 90 ? -11.522 5.642 -7.063 1.00 91.44 90 TYR A CA 1
ATOM 710 C C . TYR A 1 90 ? -11.901 4.170 -6.945 1.00 91.44 90 TYR A C 1
ATOM 712 O O . TYR A 1 90 ? -11.067 3.281 -7.125 1.00 91.44 90 TYR A O 1
ATOM 720 N N . THR A 1 91 ? -13.177 3.924 -6.651 1.00 86.50 91 THR A N 1
ATOM 721 C CA . THR A 1 91 ? -13.791 2.592 -6.639 1.00 86.50 91 THR A CA 1
ATOM 722 C C . THR A 1 91 ? -14.964 2.615 -7.609 1.00 86.50 91 THR A C 1
ATOM 724 O O . THR A 1 91 ? -15.964 3.287 -7.342 1.00 86.50 91 THR A O 1
ATOM 727 N N . GLU A 1 92 ? -14.877 1.903 -8.727 1.00 74.69 92 GLU A N 1
ATOM 728 C CA . GLU A 1 92 ? -16.026 1.779 -9.631 1.00 74.69 92 GLU A CA 1
ATOM 729 C C . GLU A 1 92 ? -17.183 1.077 -8.893 1.00 74.69 92 GLU A C 1
ATOM 731 O O . GLU A 1 92 ? -16.938 0.056 -8.238 1.00 74.69 92 GLU A O 1
ATOM 736 N N . PRO A 1 93 ? -18.434 1.592 -8.942 1.00 60.00 93 PRO A N 1
ATOM 737 C CA . PRO A 1 93 ? -18.976 2.648 -9.817 1.00 60.00 93 PRO A CA 1
ATOM 738 C C . PRO A 1 93 ? -19.220 4.031 -9.151 1.00 60.00 93 PRO A C 1
ATOM 740 O O . PRO A 1 93 ? -20.074 4.779 -9.618 1.00 60.00 93 PRO A O 1
ATOM 743 N N . MET A 1 94 ? -18.560 4.387 -8.042 1.00 66.06 94 MET A N 1
ATOM 744 C CA . MET A 1 94 ? -18.878 5.604 -7.261 1.00 66.06 94 MET A CA 1
ATOM 745 C C . MET A 1 94 ? -17.841 6.729 -7.374 1.00 66.06 94 MET A C 1
ATOM 747 O O . MET A 1 94 ? -16.675 6.496 -7.690 1.00 66.06 94 MET A O 1
ATOM 751 N N . ASN A 1 95 ? -18.282 7.951 -7.034 1.00 65.81 95 ASN A N 1
ATOM 752 C CA . ASN A 1 95 ? -17.406 9.098 -6.787 1.00 65.81 95 ASN A CA 1
ATOM 753 C C . ASN A 1 95 ? -16.371 8.723 -5.719 1.00 65.81 95 ASN A C 1
ATOM 755 O O . ASN A 1 95 ? -16.729 8.250 -4.641 1.00 65.81 95 ASN A O 1
ATOM 759 N N . GLY A 1 96 ? -15.095 8.890 -6.060 1.00 81.88 96 GLY A N 1
ATOM 760 C CA . GLY A 1 96 ? -13.978 8.482 -5.220 1.00 81.88 96 GLY A CA 1
ATOM 761 C C . GLY A 1 96 ? -13.873 9.246 -3.897 1.00 81.88 96 GLY A C 1
ATOM 762 O O . GLY A 1 96 ? -14.442 10.323 -3.725 1.00 81.88 96 GLY A O 1
ATOM 763 N N . TYR A 1 97 ? -13.102 8.690 -2.965 1.00 90.75 97 TYR A N 1
ATOM 764 C CA . TYR A 1 97 ? -12.726 9.347 -1.715 1.00 90.75 97 TYR A CA 1
ATOM 765 C C . TYR A 1 97 ? -11.534 10.265 -1.961 1.00 90.75 97 TYR A C 1
ATOM 767 O O . TYR A 1 97 ? -10.563 9.864 -2.603 1.00 90.75 97 TYR A O 1
ATOM 775 N N . VAL A 1 98 ? -11.586 11.484 -1.432 1.00 92.62 98 VAL A N 1
ATOM 776 C CA . VAL A 1 98 ? -10.532 12.481 -1.632 1.00 92.62 98 VAL A CA 1
ATOM 777 C C . VAL A 1 98 ? -10.175 13.125 -0.299 1.00 92.62 98 VAL A C 1
ATOM 779 O O . VAL A 1 98 ? -11.051 13.587 0.432 1.00 92.62 98 VAL A O 1
ATOM 782 N N . GLY A 1 99 ? -8.885 13.155 0.035 1.00 93.94 99 GLY A N 1
ATOM 783 C CA . GLY A 1 99 ? -8.409 13.787 1.262 1.00 93.94 99 GLY A CA 1
ATOM 784 C C . GLY A 1 99 ? -7.146 13.160 1.838 1.00 93.94 99 GLY A C 1
ATOM 785 O O . GLY A 1 99 ? -6.441 12.391 1.193 1.00 93.94 99 GLY A O 1
ATOM 786 N N . LYS A 1 100 ? -6.862 13.478 3.103 1.00 93.44 100 LYS A N 1
ATOM 787 C CA . LYS A 1 100 ? -5.805 12.800 3.868 1.00 93.44 100 LYS A CA 1
ATOM 788 C C . LYS A 1 100 ? -6.235 11.375 4.217 1.00 93.44 100 LYS A C 1
ATOM 790 O O . LYS A 1 100 ? -7.418 11.133 4.45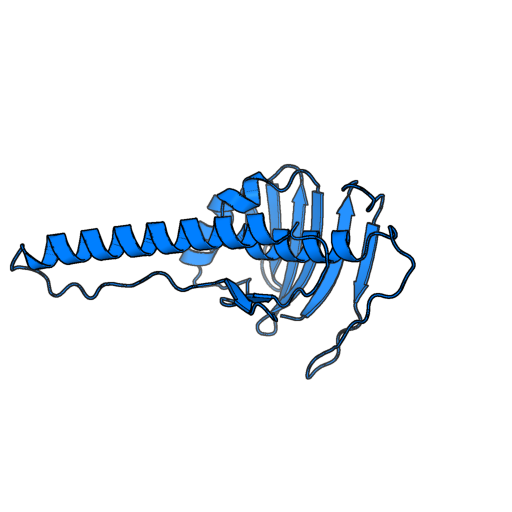9 1.00 93.44 100 LYS A O 1
ATOM 795 N N . MET A 1 101 ? -5.269 10.470 4.375 1.00 90.12 101 MET A N 1
ATOM 796 C CA . MET A 1 101 ? -5.517 9.058 4.702 1.00 90.12 101 MET A CA 1
ATOM 797 C C . MET A 1 101 ? -6.473 8.860 5.893 1.00 90.12 101 MET A C 1
ATOM 799 O O . MET A 1 101 ? -7.390 8.048 5.831 1.00 90.12 101 MET A O 1
ATOM 803 N N . VAL A 1 102 ? -6.318 9.647 6.963 1.00 89.69 102 VAL A N 1
ATOM 804 C CA . VAL A 1 102 ? -7.175 9.574 8.163 1.00 89.69 102 VAL A CA 1
ATOM 805 C C . VAL A 1 102 ? -8.650 9.857 7.846 1.00 89.69 102 VAL A C 1
ATOM 807 O O . VAL A 1 102 ? -9.541 9.168 8.348 1.00 89.69 102 VAL A O 1
ATOM 810 N N . ALA A 1 103 ? -8.915 10.853 6.997 1.00 91.31 103 ALA A N 1
ATOM 811 C CA . ALA A 1 103 ? -10.272 11.205 6.587 1.00 91.31 103 ALA A CA 1
ATOM 812 C C . ALA A 1 103 ? -10.880 10.102 5.715 1.00 91.31 103 ALA A C 1
ATOM 814 O O . ALA A 1 103 ? -12.002 9.673 5.972 1.00 91.31 103 ALA A O 1
ATOM 815 N N . ILE A 1 104 ? -10.102 9.578 4.762 1.00 90.62 104 ILE A N 1
ATOM 816 C CA . ILE A 1 104 ? -10.526 8.475 3.893 1.00 90.62 104 ILE A CA 1
ATOM 817 C C . ILE A 1 104 ? -10.863 7.231 4.716 1.00 90.62 104 ILE A C 1
ATOM 819 O O . ILE A 1 104 ? -11.924 6.648 4.530 1.00 90.62 104 ILE A O 1
ATOM 823 N N . ARG A 1 105 ? -10.021 6.847 5.685 1.00 87.62 105 ARG A N 1
ATOM 824 C CA . ARG A 1 105 ? -10.318 5.713 6.577 1.00 87.62 105 ARG A CA 1
ATOM 825 C C . ARG A 1 105 ? -11.616 5.909 7.351 1.00 87.62 105 ARG A C 1
ATOM 827 O O . ARG A 1 105 ? -12.396 4.973 7.470 1.00 87.62 105 ARG A O 1
ATOM 834 N N . SER A 1 106 ? -11.847 7.116 7.860 1.00 88.50 106 SER A N 1
ATOM 835 C CA . SER A 1 106 ? -13.065 7.436 8.611 1.00 88.50 106 SER A CA 1
ATOM 836 C C . SER A 1 106 ? -14.311 7.333 7.723 1.00 88.50 106 SER A C 1
ATOM 838 O O . SER A 1 106 ? -15.312 6.755 8.133 1.00 88.50 106 SER A O 1
ATOM 840 N N . GLN A 1 107 ? -14.233 7.824 6.483 1.00 89.19 107 GLN A N 1
ATOM 841 C CA . GLN A 1 107 ? -15.307 7.701 5.491 1.00 89.19 107 GLN A CA 1
ATOM 842 C C . GLN A 1 107 ? -15.571 6.237 5.113 1.00 89.19 107 GLN A C 1
ATOM 844 O O . GLN A 1 107 ? -16.713 5.793 5.148 1.00 89.19 107 GLN A O 1
ATOM 849 N N . LEU A 1 108 ? -14.521 5.453 4.850 1.00 88.12 108 LEU A N 1
ATOM 850 C CA . LEU A 1 108 ? -14.639 4.023 4.544 1.00 88.12 108 LEU A CA 1
ATOM 851 C C . LEU A 1 108 ? -15.288 3.226 5.680 1.00 88.12 108 LEU A C 1
ATOM 853 O O . LEU A 1 108 ? -16.094 2.334 5.416 1.00 88.12 108 LEU A O 1
ATOM 857 N N . LEU A 1 109 ? -14.944 3.546 6.932 1.00 86.38 109 LEU A N 1
ATOM 858 C CA . LEU A 1 109 ? -15.548 2.928 8.113 1.00 86.38 109 LEU A CA 1
ATOM 859 C C . LEU A 1 109 ? -17.041 3.255 8.212 1.00 86.38 109 LEU A C 1
ATOM 861 O O . LEU A 1 109 ? -17.835 2.343 8.436 1.00 86.38 109 LEU A O 1
ATOM 865 N N . ASN A 1 110 ? -17.420 4.517 7.997 1.00 87.19 110 ASN A N 1
ATOM 866 C CA . ASN A 1 110 ? -18.820 4.948 8.017 1.00 87.19 110 ASN A CA 1
ATOM 867 C C . ASN A 1 110 ? -19.646 4.281 6.908 1.00 87.19 110 ASN A C 1
ATOM 869 O O . ASN A 1 110 ? -20.784 3.883 7.144 1.00 87.19 110 ASN A O 1
ATOM 873 N N . ASP A 1 111 ? -19.054 4.094 5.728 1.00 85.62 111 ASP A N 1
ATOM 874 C CA . ASP A 1 111 ? -19.699 3.428 4.593 1.00 85.62 111 ASP A CA 1
ATOM 875 C C . ASP A 1 111 ? -19.697 1.891 4.717 1.00 85.62 111 ASP A C 1
ATOM 877 O O . ASP A 1 111 ? -20.238 1.193 3.855 1.00 85.62 111 ASP A O 1
ATOM 881 N N . GLY A 1 112 ? -19.044 1.334 5.747 1.00 83.38 112 GLY A N 1
ATOM 882 C CA . GLY A 1 112 ? -18.878 -0.110 5.926 1.00 83.38 112 GLY A CA 1
ATOM 883 C C . GLY A 1 112 ? -18.071 -0.779 4.808 1.00 83.38 112 GLY A C 1
ATOM 884 O O . GLY A 1 112 ? -18.200 -1.986 4.582 1.00 83.38 112 GLY A O 1
ATOM 885 N N . ARG A 1 113 ? -17.248 -0.014 4.080 1.00 83.31 113 ARG A N 1
ATOM 886 C CA . ARG A 1 113 ? -16.491 -0.492 2.919 1.00 83.31 113 ARG A CA 1
ATOM 887 C C . ARG A 1 113 ? -15.068 -0.879 3.280 1.00 83.31 113 ARG A C 1
ATOM 889 O O . ARG A 1 113 ? -14.435 -0.341 4.183 1.00 83.31 113 ARG A O 1
ATOM 896 N N . SER A 1 114 ? -14.539 -1.830 2.519 1.00 84.75 114 SER A N 1
ATOM 897 C CA . SER A 1 114 ? -13.163 -2.293 2.643 1.00 84.75 114 SER A CA 1
ATOM 898 C C . SER A 1 114 ? -12.519 -2.263 1.268 1.00 84.75 114 SER A C 1
ATOM 900 O O . SER A 1 114 ? -12.879 -3.038 0.390 1.00 84.75 114 SER A O 1
ATOM 902 N N . ILE A 1 115 ? -11.570 -1.348 1.094 1.00 86.75 115 ILE A N 1
ATOM 903 C CA . ILE A 1 115 ? -10.779 -1.214 -0.135 1.00 86.75 115 ILE A CA 1
ATOM 904 C C . ILE A 1 115 ? -9.425 -1.933 -0.030 1.00 86.75 115 ILE A C 1
ATOM 906 O O . ILE A 1 115 ? -8.708 -2.041 -1.017 1.00 86.75 115 ILE A O 1
ATOM 910 N N . PHE A 1 116 ? -9.081 -2.476 1.141 1.00 84.88 116 PHE A N 1
ATOM 911 C CA . PHE A 1 116 ? -7.839 -3.216 1.368 1.00 84.88 116 PHE A CA 1
ATOM 912 C C . PHE A 1 116 ? -8.083 -4.599 1.951 1.00 84.88 116 PHE A C 1
ATOM 914 O O . PHE A 1 116 ? -9.012 -4.787 2.742 1.00 84.88 116 PHE A O 1
ATOM 921 N N . PRO A 1 117 ? -7.217 -5.574 1.627 1.00 80.94 117 PRO A N 1
ATOM 922 C CA . PRO A 1 117 ? -7.233 -6.853 2.312 1.00 80.94 117 PRO A CA 1
ATOM 923 C C . PRO A 1 117 ? -6.978 -6.664 3.810 1.00 80.94 117 PRO A C 1
ATOM 925 O O . PRO A 1 117 ? -5.995 -6.056 4.212 1.00 80.94 117 PRO A O 1
ATOM 928 N N . LYS A 1 118 ? -7.821 -7.282 4.645 1.00 79.06 118 LYS A N 1
ATOM 929 C CA . LYS A 1 118 ? -7.662 -7.277 6.114 1.00 79.06 118 LYS A CA 1
ATOM 930 C C . LYS A 1 118 ? -6.400 -7.997 6.597 1.00 79.06 118 LYS A C 1
ATOM 932 O O . LYS A 1 118 ? -6.052 -7.899 7.768 1.00 79.06 118 LYS A O 1
ATOM 937 N N . ARG A 1 119 ? -5.785 -8.815 5.738 1.00 79.94 119 ARG A N 1
ATOM 938 C CA . ARG A 1 119 ? -4.572 -9.575 6.037 1.00 79.94 119 ARG A CA 1
ATOM 939 C C . ARG A 1 119 ? -3.645 -9.571 4.833 1.00 79.94 119 ARG A C 1
ATOM 941 O O . ARG A 1 119 ? -4.018 -10.069 3.772 1.00 79.94 119 ARG A O 1
ATOM 948 N N . VAL A 1 120 ? -2.438 -9.061 5.031 1.00 80.12 120 VAL A N 1
ATOM 949 C CA . VAL A 1 120 ? -1.328 -9.139 4.083 1.00 80.12 120 VAL A CA 1
ATOM 950 C C . VAL A 1 120 ? -0.259 -10.042 4.687 1.00 80.12 120 VAL A C 1
ATOM 952 O O . VAL A 1 120 ? 0.186 -9.836 5.818 1.00 80.12 120 VAL A O 1
ATOM 955 N N . VAL A 1 121 ? 0.134 -11.072 3.943 1.00 80.56 121 VAL A N 1
ATOM 956 C CA . VAL A 1 121 ? 1.222 -11.970 4.335 1.00 80.56 121 VAL A CA 1
ATOM 957 C C . VAL A 1 121 ? 2.416 -11.661 3.450 1.00 80.56 121 VAL A C 1
ATOM 959 O O . VAL A 1 121 ? 2.300 -11.693 2.227 1.00 80.56 121 VAL A O 1
ATOM 962 N N . ALA A 1 122 ? 3.544 -11.333 4.074 1.00 79.50 122 ALA A N 1
ATOM 963 C CA . ALA A 1 122 ? 4.777 -11.014 3.373 1.00 79.50 122 ALA A CA 1
ATOM 964 C C . ALA A 1 122 ? 5.856 -12.045 3.716 1.00 79.50 122 ALA A C 1
ATOM 966 O O . ALA A 1 122 ? 6.155 -12.276 4.890 1.00 79.50 122 ALA A O 1
ATOM 967 N N . TYR A 1 123 ? 6.446 -12.624 2.671 1.00 79.38 123 TYR A N 1
ATOM 968 C CA . TYR A 1 123 ? 7.617 -13.492 2.745 1.00 79.38 123 TYR A CA 1
ATOM 969 C C . TYR A 1 123 ? 8.780 -12.763 2.084 1.00 79.38 123 TYR A C 1
ATOM 971 O O . TYR A 1 123 ? 8.688 -12.356 0.926 1.00 79.38 123 TYR A O 1
ATOM 979 N N . TYR A 1 124 ? 9.862 -12.568 2.829 1.00 78.19 124 TYR A N 1
ATOM 980 C CA . TYR A 1 124 ? 11.057 -11.908 2.328 1.00 78.19 124 TYR A CA 1
ATOM 981 C C . TYR A 1 124 ? 12.288 -12.649 2.836 1.00 78.19 124 TYR A C 1
ATOM 983 O O . TYR A 1 124 ? 12.512 -12.720 4.039 1.00 78.19 124 TYR A O 1
ATOM 991 N N . SER A 1 125 ? 13.072 -13.190 1.906 1.00 72.00 125 SER A N 1
ATOM 992 C CA . SER A 1 125 ? 14.279 -13.982 2.171 1.00 72.00 125 SER A CA 1
ATOM 993 C C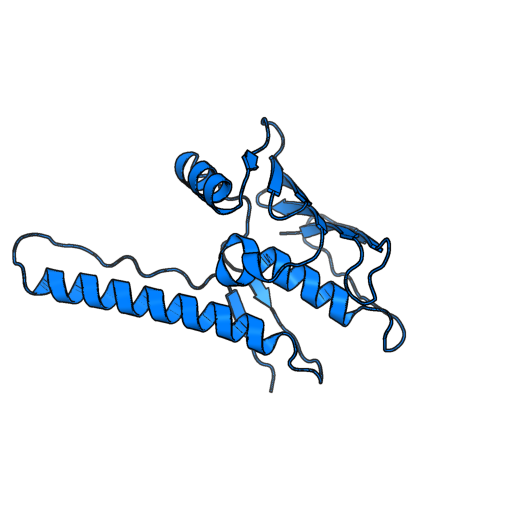 . SER A 1 125 ? 15.541 -13.298 1.625 1.00 72.00 125 SER A C 1
ATOM 995 O O . SER A 1 125 ? 16.437 -13.947 1.091 1.00 72.00 125 SER A O 1
ATOM 997 N N . GLY A 1 126 ? 15.585 -11.964 1.654 1.00 69.12 126 GLY A N 1
ATOM 998 C CA . GLY A 1 126 ? 16.720 -11.199 1.136 1.00 69.12 126 GLY A CA 1
ATOM 999 C C . GLY A 1 126 ? 17.795 -10.953 2.192 1.00 69.12 126 GLY A C 1
ATOM 1000 O O . GLY A 1 126 ? 17.477 -10.753 3.355 1.00 69.12 126 GLY A O 1
ATOM 1001 N N . TYR A 1 127 ? 19.057 -10.851 1.760 1.00 67.81 127 TYR A N 1
ATOM 1002 C CA . TYR A 1 127 ? 20.211 -10.555 2.630 1.00 67.81 127 TYR A CA 1
ATOM 1003 C C . TYR A 1 127 ? 20.089 -9.228 3.405 1.00 67.81 127 TYR A C 1
ATOM 1005 O O . TYR A 1 127 ? 20.712 -9.038 4.441 1.00 67.81 127 TYR A O 1
ATOM 1013 N N . ASN A 1 128 ? 19.318 -8.271 2.880 1.00 73.75 128 ASN A N 1
ATOM 1014 C CA . ASN A 1 128 ? 19.141 -6.957 3.491 1.00 73.75 128 ASN A CA 1
ATOM 1015 C C . ASN A 1 128 ? 17.823 -6.889 4.268 1.00 73.75 128 ASN A C 1
ATOM 1017 O O . ASN A 1 128 ? 16.759 -6.872 3.644 1.00 73.75 128 ASN A O 1
ATOM 1021 N N . ASP A 1 129 ? 17.908 -6.688 5.581 1.00 76.56 129 ASP A N 1
ATOM 1022 C CA . ASP A 1 129 ? 16.782 -6.540 6.514 1.00 76.56 129 ASP A CA 1
ATOM 1023 C C . ASP A 1 129 ? 15.994 -5.229 6.375 1.00 76.56 129 ASP A C 1
ATOM 1025 O O . ASP A 1 129 ? 15.242 -4.843 7.262 1.00 76.56 129 ASP A O 1
ATOM 1029 N N . GLY A 1 130 ? 16.106 -4.503 5.263 1.00 77.88 130 GLY A N 1
ATOM 1030 C CA . GLY A 1 130 ? 15.476 -3.190 5.106 1.00 77.88 130 GLY A CA 1
ATOM 1031 C C . GLY A 1 130 ? 13.945 -3.162 5.251 1.00 77.88 130 GLY A C 1
ATOM 1032 O O . GLY A 1 130 ? 13.391 -2.082 5.423 1.00 77.88 130 GLY A O 1
ATOM 1033 N N . LEU A 1 131 ? 13.256 -4.308 5.185 1.00 81.19 131 LEU A N 1
ATOM 1034 C CA . LEU A 1 131 ? 11.820 -4.427 5.490 1.00 81.19 131 LEU A CA 1
ATOM 1035 C C . LEU A 1 131 ? 11.531 -4.715 6.972 1.00 81.19 131 LEU A C 1
ATOM 1037 O O . LEU A 1 131 ? 10.436 -4.442 7.459 1.00 81.19 131 LEU A O 1
ATOM 1041 N N . PHE A 1 132 ? 12.508 -5.227 7.712 1.00 82.44 132 PHE A N 1
ATOM 1042 C CA . PHE A 1 132 ? 12.368 -5.627 9.107 1.00 82.44 132 PHE A CA 1
ATOM 1043 C C . PHE A 1 132 ? 11.983 -4.464 10.041 1.00 82.44 132 PHE A C 1
ATOM 1045 O O . PHE A 1 132 ? 11.035 -4.618 10.818 1.00 82.44 132 PHE A O 1
ATOM 1052 N N . PRO A 1 133 ? 12.571 -3.250 9.920 1.00 84.31 133 PRO A N 1
ATOM 1053 C CA . PRO A 1 133 ? 12.122 -2.092 10.694 1.00 84.31 133 PRO A CA 1
ATOM 1054 C C . PRO A 1 133 ? 10.656 -1.722 10.447 1.00 84.31 133 PRO A C 1
ATOM 1056 O O . PRO A 1 133 ? 9.976 -1.242 11.359 1.00 84.31 133 PRO A O 1
ATOM 1059 N N . LEU A 1 134 ? 10.165 -1.940 9.222 1.00 82.62 134 LEU A N 1
ATOM 1060 C CA . LEU A 1 134 ? 8.784 -1.666 8.838 1.00 82.62 134 LEU A CA 1
ATOM 1061 C C . LEU A 1 134 ? 7.832 -2.657 9.523 1.00 82.62 134 LEU A C 1
ATOM 1063 O O . LEU A 1 134 ? 6.876 -2.237 10.179 1.00 82.62 134 LEU A O 1
ATOM 1067 N N . PHE A 1 135 ? 8.152 -3.954 9.472 1.00 83.88 135 PHE A N 1
ATOM 1068 C CA . PHE A 1 135 ? 7.392 -4.999 10.166 1.00 83.88 135 PHE A CA 1
ATOM 1069 C C . PHE A 1 135 ? 7.358 -4.776 11.681 1.00 83.88 135 PHE A C 1
ATOM 1071 O O . PHE A 1 135 ? 6.286 -4.789 12.286 1.00 83.88 135 PHE A O 1
ATOM 1078 N N . HIS A 1 136 ? 8.499 -4.467 12.298 1.00 84.62 136 HIS A N 1
ATOM 1079 C CA . HIS A 1 136 ? 8.556 -4.173 13.729 1.00 84.62 136 HIS A CA 1
ATOM 1080 C C . HIS A 1 136 ? 7.786 -2.918 14.128 1.00 84.62 136 HIS A C 1
ATOM 1082 O O . HIS A 1 136 ? 7.260 -2.832 15.240 1.00 84.62 136 HIS A O 1
ATOM 1088 N N . ARG A 1 137 ? 7.714 -1.906 13.258 1.00 84.44 137 ARG A N 1
ATOM 1089 C CA . ARG A 1 137 ? 6.883 -0.724 13.513 1.00 84.44 137 ARG A CA 1
ATOM 1090 C C . ARG A 1 137 ? 5.402 -1.102 13.566 1.00 84.44 137 ARG A C 1
ATOM 1092 O O . ARG A 1 137 ? 4.720 -0.682 14.500 1.00 84.44 137 ARG A O 1
ATOM 1099 N N . MET A 1 138 ? 4.940 -1.926 12.626 1.00 82.50 138 MET A N 1
ATOM 1100 C CA . MET A 1 138 ? 3.570 -2.448 12.621 1.00 82.50 138 MET A CA 1
ATOM 1101 C C . MET A 1 138 ? 3.275 -3.299 13.856 1.00 82.50 138 MET A C 1
ATOM 1103 O O . MET A 1 138 ? 2.263 -3.096 14.525 1.00 82.50 138 MET A O 1
ATOM 1107 N N . GLU A 1 139 ? 4.187 -4.202 14.208 1.00 83.94 139 GLU A N 1
ATOM 1108 C CA . GLU A 1 139 ? 4.041 -5.078 15.369 1.00 83.94 139 GLU A CA 1
ATOM 1109 C C . GLU A 1 139 ? 3.986 -4.299 16.688 1.00 83.94 139 GLU A C 1
ATOM 1111 O O . GLU A 1 139 ? 3.119 -4.557 17.523 1.00 83.94 139 GLU A O 1
ATOM 1116 N N . ARG A 1 140 ? 4.839 -3.282 16.861 1.00 86.25 140 ARG A N 1
ATOM 1117 C CA . ARG A 1 140 ? 4.782 -2.403 18.039 1.00 86.25 140 ARG A CA 1
ATOM 1118 C C . ARG A 1 140 ? 3.443 -1.678 18.153 1.00 86.25 140 ARG A C 1
ATOM 1120 O O . ARG A 1 140 ? 2.909 -1.580 19.257 1.00 86.25 140 ARG A O 1
ATOM 1127 N N . GLY A 1 141 ? 2.899 -1.190 17.037 1.00 83.81 141 GLY A N 1
ATOM 1128 C CA . GLY A 1 141 ? 1.573 -0.567 17.002 1.00 83.81 141 GLY A CA 1
ATOM 1129 C C . GLY A 1 141 ? 0.472 -1.540 17.428 1.00 83.81 141 GLY A C 1
ATOM 1130 O O . GLY A 1 141 ? -0.317 -1.234 18.321 1.00 83.81 141 GLY A O 1
ATOM 1131 N N . TYR A 1 142 ? 0.484 -2.747 16.862 1.00 84.56 142 TYR A N 1
ATOM 1132 C CA . TYR A 1 142 ? -0.449 -3.818 17.210 1.00 84.56 142 TYR A CA 1
ATOM 1133 C C . TYR A 1 142 ? -0.390 -4.193 18.700 1.00 84.56 142 TYR A C 1
ATOM 1135 O O . TYR A 1 142 ? -1.417 -4.192 19.380 1.00 84.56 142 TYR A O 1
ATOM 1143 N N . LEU A 1 143 ? 0.809 -4.451 19.234 1.00 87.88 143 LEU A N 1
ATOM 1144 C CA . LEU A 1 143 ? 1.001 -4.810 20.643 1.00 87.88 143 LEU A CA 1
ATOM 1145 C C . LEU A 1 143 ? 0.565 -3.683 21.585 1.00 87.88 143 LEU A C 1
ATOM 1147 O O . LEU A 1 143 ? -0.031 -3.949 22.628 1.00 87.88 143 LEU A O 1
ATOM 1151 N N . ARG A 1 144 ? 0.825 -2.421 21.220 1.00 88.69 144 ARG A N 1
ATOM 1152 C CA . ARG A 1 144 ? 0.357 -1.256 21.981 1.00 88.69 144 ARG A CA 1
ATOM 1153 C C . ARG A 1 144 ? -1.171 -1.206 22.041 1.00 88.69 144 ARG A C 1
ATOM 1155 O O . ARG A 1 144 ? -1.712 -0.986 23.121 1.00 88.69 144 ARG A O 1
ATOM 1162 N N . ASN A 1 145 ? -1.852 -1.442 20.921 1.00 86.75 145 ASN A N 1
ATOM 1163 C CA . ASN A 1 145 ? -3.315 -1.452 20.872 1.00 86.75 145 ASN A CA 1
ATOM 1164 C C . ASN A 1 145 ? -3.901 -2.626 21.669 1.00 86.75 145 ASN A C 1
ATOM 1166 O O . ASN A 1 145 ? -4.828 -2.418 22.443 1.00 86.75 145 ASN A O 1
ATOM 1170 N N . CYS A 1 146 ? -3.307 -3.823 21.582 1.00 87.25 146 CYS A N 1
ATOM 1171 C CA . CYS A 1 146 ? -3.710 -4.971 22.405 1.00 87.25 146 CYS A CA 1
ATOM 1172 C C . CYS A 1 146 ? -3.584 -4.676 23.904 1.00 87.25 146 CYS A C 1
ATOM 1174 O O . CYS A 1 146 ? -4.478 -5.001 24.677 1.00 87.25 146 CYS A O 1
ATOM 1176 N N . ARG A 1 147 ? -2.480 -4.042 24.324 1.00 89.62 147 ARG A N 1
ATOM 1177 C CA . ARG A 1 147 ? -2.277 -3.646 25.727 1.00 89.62 147 ARG A CA 1
ATOM 1178 C C . ARG A 1 147 ? -3.306 -2.618 26.186 1.00 89.62 147 ARG A C 1
ATOM 1180 O O . ARG A 1 147 ? -3.789 -2.734 27.304 1.00 89.62 147 ARG A O 1
ATOM 1187 N N . LYS A 1 148 ? -3.643 -1.640 25.339 1.00 89.25 148 LYS A N 1
ATOM 1188 C CA . LYS A 1 148 ? -4.674 -0.638 25.642 1.00 89.25 148 LYS A CA 1
ATOM 1189 C C . LYS A 1 148 ? -6.045 -1.295 25.831 1.00 89.25 148 LYS A C 1
ATOM 1191 O O . LYS A 1 148 ? -6.728 -0.985 26.800 1.00 89.25 148 LYS A O 1
ATOM 1196 N N . GLU A 1 149 ? -6.402 -2.229 24.954 1.00 88.19 149 GLU A N 1
ATOM 1197 C CA . GLU A 1 149 ? -7.662 -2.973 25.040 1.00 88.19 149 GLU A CA 1
ATOM 1198 C C . GLU A 1 149 ? -7.716 -3.856 26.294 1.00 88.19 149 GLU A C 1
ATOM 1200 O O . GLU A 1 149 ? -8.689 -3.816 27.041 1.00 88.19 149 GLU A O 1
ATOM 1205 N N . LEU A 1 150 ? -6.625 -4.576 26.597 1.00 88.56 150 LEU A N 1
ATOM 1206 C CA . LEU A 1 150 ? -6.492 -5.339 27.844 1.00 88.56 150 LEU A CA 1
ATOM 1207 C C . LEU A 1 150 ? -6.672 -4.451 29.077 1.00 88.56 150 LEU A C 1
ATOM 1209 O O . LEU A 1 150 ? -7.377 -4.834 30.003 1.00 88.56 150 LEU A O 1
ATOM 1213 N N . GLN A 1 151 ? -6.040 -3.275 29.102 1.00 87.56 151 GLN A N 1
ATOM 1214 C CA . GLN A 1 151 ? -6.170 -2.332 30.215 1.00 87.56 151 GLN A CA 1
ATOM 1215 C C . GLN A 1 151 ? -7.611 -1.835 30.372 1.00 87.56 151 GLN A C 1
ATOM 1217 O O . GLN A 1 151 ? -8.115 -1.810 31.493 1.00 87.56 151 GLN A O 1
ATOM 1222 N N . SER A 1 152 ? -8.279 -1.497 29.265 1.00 86.00 152 SER A N 1
ATOM 1223 C CA . SER A 1 152 ? -9.689 -1.096 29.264 1.00 86.00 152 SER A CA 1
ATOM 1224 C C . SER A 1 152 ? -10.573 -2.205 29.838 1.00 86.00 152 SER A C 1
ATOM 1226 O O . SER A 1 152 ? -11.321 -1.973 30.784 1.00 86.00 152 SER A O 1
ATOM 1228 N N . TYR A 1 153 ? -10.404 -3.435 29.356 1.00 85.44 153 TYR A N 1
ATOM 1229 C CA . TYR A 1 153 ? -11.156 -4.597 29.825 1.00 85.44 153 TYR A CA 1
ATOM 1230 C C . TYR A 1 153 ? -10.923 -4.924 31.309 1.00 85.44 153 TYR A C 1
ATOM 1232 O O . TYR A 1 153 ? -11.861 -5.197 32.057 1.00 85.44 153 TYR A O 1
ATOM 1240 N N . LEU A 1 154 ? -9.673 -4.862 31.775 1.00 84.69 154 LEU A N 1
ATOM 1241 C CA . LEU A 1 154 ? -9.357 -5.073 33.190 1.00 84.69 154 LEU A CA 1
ATOM 1242 C C . LEU A 1 154 ? -9.971 -3.983 34.079 1.00 84.69 154 LEU A C 1
ATOM 1244 O O . LEU A 1 154 ? -10.381 -4.275 35.201 1.00 84.69 154 LEU A O 1
ATOM 1248 N N . SER A 1 155 ? -10.066 -2.742 33.589 1.00 82.94 155 SER A N 1
ATOM 1249 C CA . SER A 1 155 ? -10.717 -1.653 34.327 1.00 82.94 155 SER A CA 1
ATOM 1250 C C . SER A 1 155 ? -12.232 -1.853 34.455 1.00 82.94 155 SER A C 1
ATOM 1252 O O . SER A 1 155 ? -12.801 -1.549 35.503 1.00 82.94 155 SER A O 1
ATOM 1254 N N . THR A 1 156 ? -12.868 -2.443 33.440 1.00 80.06 156 THR A N 1
ATOM 1255 C CA . THR A 1 156 ? -14.311 -2.709 33.428 1.00 80.06 156 THR A CA 1
ATOM 1256 C C . THR A 1 156 ? -14.687 -3.933 34.256 1.00 80.06 156 THR A C 1
ATOM 1258 O O . THR A 1 156 ? -15.730 -3.912 34.886 1.00 80.06 156 THR A O 1
ATOM 1261 N N . ILE A 1 157 ? -13.828 -4.957 34.365 1.00 74.81 157 ILE A N 1
ATOM 1262 C CA . ILE A 1 157 ? -14.070 -6.112 35.262 1.00 74.81 157 ILE A CA 1
ATOM 1263 C C . ILE A 1 157 ? -14.220 -5.678 36.730 1.00 74.81 157 ILE A C 1
ATOM 1265 O O . ILE A 1 157 ? -14.972 -6.287 37.487 1.00 74.81 157 ILE A O 1
ATOM 1269 N N . ASN A 1 158 ? -13.522 -4.616 37.134 1.00 68.88 158 ASN A N 1
ATOM 1270 C CA . ASN A 1 158 ? -13.604 -4.079 38.493 1.00 68.88 158 ASN A CA 1
ATOM 1271 C C . ASN A 1 158 ? -14.854 -3.204 38.728 1.00 68.88 158 ASN A C 1
ATOM 1273 O O . ASN A 1 158 ? -15.051 -2.731 39.846 1.00 68.88 158 ASN A O 1
ATOM 1277 N N . SER A 1 159 ? -15.686 -2.986 37.701 1.00 64.50 159 SER A N 1
ATOM 1278 C CA . SER A 1 159 ? -16.923 -2.197 37.754 1.00 64.50 159 SER A CA 1
ATOM 1279 C C . SER A 1 159 ? -18.118 -3.105 37.403 1.00 64.50 159 SER A C 1
ATOM 1281 O O . SER A 1 159 ? -18.191 -3.583 36.276 1.00 64.50 159 SER A O 1
ATOM 1283 N N . PRO A 1 160 ? -19.067 -3.384 38.317 1.00 58.03 160 PRO A N 1
ATOM 1284 C CA . PRO A 1 160 ? -20.023 -4.493 38.162 1.00 58.03 160 PRO A CA 1
ATOM 1285 C C . PRO A 1 160 ? -21.078 -4.372 37.046 1.00 58.03 160 PRO A C 1
ATOM 1287 O O . PRO A 1 160 ? -21.902 -5.275 36.918 1.00 58.03 160 PRO A O 1
ATOM 1290 N N . GLU A 1 161 ? -21.128 -3.274 36.286 1.00 57.09 161 GLU A N 1
ATOM 1291 C CA . GLU A 1 161 ? -22.351 -2.897 35.559 1.00 57.09 161 GLU A CA 1
ATOM 1292 C C . GLU A 1 161 ? -22.392 -3.254 34.064 1.00 57.09 161 GLU A C 1
ATOM 1294 O O . GLU A 1 161 ? -23.482 -3.255 33.497 1.00 57.09 161 GLU A O 1
ATOM 1299 N N . GLU A 1 162 ? -21.294 -3.663 33.413 1.00 57.84 162 GLU A N 1
ATOM 1300 C CA . GLU A 1 162 ? -21.349 -4.014 31.982 1.00 57.84 162 GLU A CA 1
ATOM 1301 C C . GLU A 1 162 ? -20.546 -5.271 31.608 1.00 57.84 162 GLU A C 1
ATOM 1303 O O . GLU A 1 162 ? -19.335 -5.368 31.805 1.00 57.84 162 GLU A O 1
ATOM 1308 N N . ASN A 1 163 ? -21.224 -6.233 30.969 1.00 60.22 163 ASN A N 1
ATOM 1309 C CA . ASN A 1 163 ? -20.608 -7.371 30.277 1.00 60.22 163 ASN A CA 1
ATOM 1310 C C . ASN A 1 163 ? -19.931 -6.901 28.974 1.00 60.22 163 ASN A C 1
ATOM 1312 O O . ASN A 1 163 ? -20.394 -7.204 27.872 1.00 60.22 163 ASN A O 1
ATOM 1316 N N . ILE A 1 164 ? -18.837 -6.147 29.080 1.00 65.38 164 ILE A N 1
ATOM 1317 C CA . ILE A 1 164 ? -18.057 -5.718 27.915 1.00 65.38 164 ILE A CA 1
ATOM 1318 C C . ILE A 1 164 ? -17.188 -6.889 27.455 1.00 65.38 164 ILE A C 1
ATOM 1320 O O . ILE A 1 164 ? -16.303 -7.353 28.175 1.00 65.38 164 ILE A O 1
ATOM 1324 N N . ARG A 1 165 ? -17.423 -7.374 26.232 1.00 70.25 165 ARG A N 1
ATOM 1325 C CA . ARG A 1 165 ? -16.498 -8.300 25.567 1.00 70.25 165 ARG A CA 1
ATOM 1326 C C . ARG A 1 165 ? -15.384 -7.479 24.911 1.00 70.25 165 ARG A C 1
ATOM 1328 O O . ARG A 1 165 ? -15.711 -6.639 24.077 1.00 70.25 165 ARG A O 1
ATOM 1335 N N . PRO A 1 166 ? -14.102 -7.714 25.241 1.00 71.88 166 PRO A N 1
ATOM 1336 C CA . PRO A 1 166 ? -13.006 -6.974 24.632 1.00 71.88 166 PRO A CA 1
ATOM 1337 C C . PRO A 1 166 ? -12.915 -7.315 23.146 1.00 71.88 166 PRO A C 1
ATOM 1339 O O . PRO A 1 166 ? -12.903 -8.496 22.778 1.00 71.88 166 PRO A O 1
ATOM 1342 N N . GLU A 1 167 ? -12.815 -6.298 22.292 1.00 78.31 167 GLU A N 1
ATOM 1343 C CA . GLU A 1 167 ? -12.597 -6.494 20.860 1.00 78.31 167 GLU A CA 1
ATOM 1344 C C . GLU A 1 167 ? -11.130 -6.225 20.534 1.00 78.31 167 GLU A C 1
ATOM 1346 O O . GLU A 1 167 ? -10.704 -5.108 20.241 1.00 78.31 167 GLU A O 1
ATOM 1351 N N . PHE A 1 168 ? -10.322 -7.285 20.596 1.00 76.19 168 PHE A N 1
ATOM 1352 C CA . PHE A 1 168 ? -8.905 -7.166 20.281 1.00 76.19 168 PHE A CA 1
ATOM 1353 C C . PHE A 1 168 ? -8.681 -6.719 18.834 1.00 76.19 168 PHE A C 1
ATOM 1355 O O . PHE A 1 168 ? -9.323 -7.242 17.912 1.00 76.19 168 PHE A O 1
ATOM 1362 N N . PRO A 1 169 ? -7.715 -5.809 18.601 1.00 76.56 169 PRO A N 1
ATOM 1363 C CA . PRO A 1 169 ? -7.360 -5.410 17.253 1.00 76.56 169 PRO A CA 1
ATOM 1364 C C . PRO A 1 169 ? -6.902 -6.640 16.469 1.00 76.56 169 PRO A C 1
ATOM 1366 O O . PRO A 1 169 ? -6.265 -7.548 17.005 1.00 76.56 169 PRO A O 1
ATOM 1369 N N . ARG A 1 170 ? -7.212 -6.683 15.173 1.00 74.12 170 ARG A N 1
ATOM 1370 C CA . ARG A 1 170 ? -6.763 -7.772 14.299 1.00 74.12 170 ARG A CA 1
ATOM 1371 C C . ARG A 1 170 ? -5.337 -7.496 13.827 1.00 74.12 170 ARG A C 1
ATOM 1373 O O . ARG A 1 170 ? -4.970 -6.359 13.541 1.00 74.12 170 ARG A O 1
ATOM 1380 N N . ARG A 1 171 ? -4.515 -8.546 13.738 1.00 71.06 171 ARG A N 1
ATOM 1381 C CA . ARG A 1 171 ? -3.178 -8.447 13.141 1.00 71.06 171 ARG A CA 1
ATOM 1382 C C . ARG A 1 171 ? -3.320 -8.407 11.619 1.00 71.06 171 ARG A C 1
ATOM 1384 O O . ARG A 1 171 ? -3.597 -9.435 11.002 1.00 71.06 171 ARG A O 1
ATOM 1391 N N . ASN A 1 172 ? -3.124 -7.230 11.031 1.00 66.12 172 ASN A N 1
ATOM 1392 C CA . ASN A 1 172 ? -3.313 -7.040 9.590 1.00 66.12 172 ASN A CA 1
ATOM 1393 C C . ASN A 1 172 ? -2.110 -7.500 8.760 1.00 66.12 172 ASN A C 1
ATOM 1395 O O . ASN A 1 172 ? -2.272 -7.849 7.595 1.00 66.12 172 ASN A O 1
ATOM 1399 N N . ILE A 1 173 ? -0.908 -7.566 9.347 1.00 67.19 173 ILE A N 1
ATOM 1400 C CA . ILE A 1 173 ? 0.293 -8.032 8.644 1.00 67.19 173 ILE A CA 1
ATOM 1401 C C . ILE A 1 173 ? 0.986 -9.127 9.434 1.00 67.19 173 ILE A C 1
ATOM 1403 O O . ILE A 1 173 ? 1.311 -8.966 10.617 1.00 67.19 173 ILE A O 1
ATOM 1407 N N . THR A 1 174 ? 1.226 -10.241 8.749 1.00 62.72 174 THR A N 1
ATOM 1408 C CA . THR A 1 174 ? 1.986 -11.368 9.284 1.00 62.72 174 THR A CA 1
ATOM 1409 C C . THR A 1 174 ? 3.225 -11.570 8.432 1.00 62.72 174 THR A C 1
ATOM 1411 O O . THR A 1 174 ? 3.133 -11.762 7.219 1.00 62.72 174 THR A O 1
ATOM 1414 N N . THR A 1 175 ? 4.381 -11.520 9.080 1.00 59.09 175 THR A N 1
ATOM 1415 C CA . THR A 1 175 ? 5.653 -11.906 8.479 1.00 59.09 175 THR A CA 1
ATOM 1416 C C . THR A 1 175 ? 5.912 -13.345 8.885 1.00 59.09 175 THR A C 1
ATOM 1418 O O . THR A 1 175 ? 5.887 -13.663 10.073 1.00 59.09 175 THR A O 1
ATOM 1421 N N . ALA A 1 176 ? 6.139 -14.218 7.915 1.00 54.50 176 ALA A N 1
ATOM 1422 C CA . ALA A 1 176 ? 6.689 -15.535 8.183 1.00 54.50 176 ALA A CA 1
ATOM 1423 C C . ALA A 1 176 ? 8.187 -15.449 7.893 1.00 54.50 176 ALA A C 1
ATOM 1425 O O . ALA A 1 176 ? 8.593 -15.271 6.744 1.00 54.50 176 ALA A O 1
ATOM 1426 N N . LEU A 1 177 ? 8.997 -15.491 8.951 1.00 43.94 177 LEU A N 1
ATOM 1427 C CA . LEU A 1 177 ? 10.444 -15.594 8.814 1.00 43.94 177 LEU A CA 1
ATOM 1428 C C . LEU A 1 177 ? 10.754 -17.019 8.336 1.00 43.94 177 LEU A C 1
ATOM 1430 O O . LEU A 1 177 ? 10.459 -17.976 9.051 1.00 43.94 177 LEU A O 1
ATOM 1434 N N . MET A 1 178 ? 11.316 -17.163 7.138 1.00 40.41 178 MET A N 1
ATOM 1435 C CA . MET A 1 178 ? 12.092 -18.359 6.812 1.00 40.41 178 MET A CA 1
ATOM 1436 C C . MET A 1 178 ? 13.500 -18.107 7.342 1.00 40.41 178 MET A C 1
ATOM 1438 O O . MET A 1 178 ? 14.160 -17.173 6.889 1.00 40.41 178 MET A O 1
ATOM 1442 N N . ILE A 1 179 ? 13.877 -18.881 8.358 1.00 36.56 179 ILE A N 1
ATOM 1443 C CA . ILE A 1 179 ? 15.255 -19.018 8.838 1.00 36.56 179 ILE A CA 1
ATOM 1444 C C . ILE A 1 179 ? 15.960 -20.003 7.910 1.00 36.56 179 ILE A C 1
ATOM 1446 O O . ILE A 1 179 ? 15.318 -21.032 7.591 1.00 36.56 179 ILE A O 1
#

Secondary structure (DSSP, 8-state):
-EEEEEEEESBTTBSSEEEE----TT---------TTSSHHHHHHHHHHHHHHTT-HHHHTT--SEEEEEEEETTEEEEEEEETTEEEEEETTEEEEEEEHHHHHHHHHHTT---S-S-EEE----S--TTHHHHHHHHHHHHHHHHHHHHHHHHHHTSTT--PPP-PPP--EEE----

Sequence (179 aa):
MQIKKLIVDNHRCLVDFSVRFTVVDGGSSTILVGENGTGKSTMLKVITQITMSFDSDAVEKTIDYNYELEYQFAGQNISISQHDHYYQVYTEPMNGYVGKMVAIRSQLLNDGRSIFPKRVVAYYSGYNDGLFPLFHRMERGYLRNCRKELQSYLSTINSPEENIRPEFPRRNITTALMI

Foldseek 3Di:
DFWAKKAWDDDDLQHRHIDGDDADPPGDDDDDDDDPPNCPVVVVLVVVLVLVVLPDVVSLVVPPIWMWTWDDDPNWIWIWTDDPQWIWIDTPPDHTDTGHSVVNNVVCVVVVHDPHQQADEDEDDDPDCPCVVVVVVLVVVLVVQQVVLVVVVVVVVVPPDDPDDGDRDDSRYDYDDDD